Protein AF-X1CBR8-F1 (afdb_monomer_lite)

Foldseek 3Di:
DDQWDFADEPNDTQDIDGPVGPDPVVNVCSHVVVPPPPPD

Secondary structure (DSSP, 8-state):
--SEEEEEETTEEEEEEEGGG--HHHHHHHHTT-------

Organism: NCBI:txid412755

pLDDT: mean 81.75, std 14.37, range [44.28, 93.0]

Sequence (40 aa):
MSDRIMVMHEGKCTGILDRKDATQEKIMALATGTKNYSGV

Radius of gyration: 10.22 Å; chains: 1; bounding box: 17×32×22 Å

Structure (mmCIF, N/CA/C/O backbone):
data_AF-X1CBR8-F1
#
_entry.id   AF-X1CBR8-F1
#
loop_
_atom_site.group_PDB
_atom_site.id
_atom_site.type_symbol
_atom_site.label_atom_id
_atom_site.label_alt_id
_atom_site.label_comp_id
_atom_site.label_asym_id
_atom_site.label_entity_id
_atom_site.label_seq_id
_atom_site.pdbx_PDB_ins_code
_atom_site.Cartn_x
_atom_site.Cartn_y
_atom_site.Cartn_z
_atom_site.occupancy
_atom_site.B_iso_or_equiv
_atom_site.auth_seq_id
_atom_site.auth_comp_id
_atom_site.auth_asym_id
_atom_site.auth_atom_id
_atom_site.pdbx_PDB_model_num
ATOM 1 N N . MET A 1 1 ? -1.864 -17.737 -5.544 1.00 59.62 1 MET A N 1
ATOM 2 C CA . MET A 1 1 ? -1.146 -16.662 -6.262 1.00 59.62 1 MET A CA 1
ATOM 3 C C . MET A 1 1 ? -1.880 -15.379 -5.942 1.00 59.62 1 MET A C 1
ATOM 5 O O . MET A 1 1 ? -3.081 -15.358 -6.141 1.00 59.62 1 MET A O 1
ATOM 9 N N . SER A 1 2 ? -1.209 -14.393 -5.346 1.00 57.00 2 SER A N 1
ATOM 10 C CA . SER A 1 2 ? -1.832 -13.106 -5.016 1.00 57.00 2 SER A CA 1
ATOM 11 C C . SER A 1 2 ? -1.490 -12.109 -6.111 1.00 57.00 2 SER A C 1
ATOM 13 O O . SER A 1 2 ? -0.310 -11.823 -6.323 1.00 57.00 2 SER A O 1
ATOM 15 N N . ASP A 1 3 ? -2.507 -11.609 -6.804 1.00 80.06 3 ASP A N 1
ATOM 16 C CA . ASP A 1 3 ? -2.351 -10.612 -7.868 1.00 80.06 3 ASP A CA 1
ATOM 17 C C . ASP A 1 3 ? -2.011 -9.228 -7.296 1.00 80.06 3 ASP A C 1
ATOM 19 O O . ASP A 1 3 ? -1.277 -8.454 -7.909 1.00 80.06 3 ASP A O 1
ATOM 23 N N . ARG A 1 4 ? -2.485 -8.952 -6.073 1.00 87.19 4 ARG A N 1
ATOM 24 C CA . ARG A 1 4 ? -2.360 -7.667 -5.380 1.00 87.19 4 ARG A CA 1
ATOM 25 C C . ARG A 1 4 ? -1.993 -7.842 -3.909 1.00 87.19 4 ARG A C 1
ATOM 27 O O . ARG A 1 4 ? -2.474 -8.754 -3.239 1.00 87.19 4 ARG A O 1
ATOM 34 N N . ILE A 1 5 ? -1.151 -6.945 -3.415 1.00 90.81 5 ILE A N 1
ATOM 35 C CA . ILE A 1 5 ? -0.644 -6.875 -2.045 1.00 90.81 5 ILE A CA 1
ATOM 36 C C . ILE A 1 5 ? -1.153 -5.569 -1.437 1.00 90.81 5 ILE A C 1
ATOM 38 O O . ILE A 1 5 ? -0.776 -4.486 -1.877 1.00 90.81 5 ILE A O 1
ATOM 42 N N . MET A 1 6 ? -2.025 -5.667 -0.436 1.00 90.56 6 MET A N 1
ATOM 43 C CA . MET A 1 6 ? -2.515 -4.515 0.322 1.00 90.56 6 MET A CA 1
ATOM 44 C C . MET A 1 6 ? -1.553 -4.200 1.470 1.00 90.56 6 MET A C 1
ATOM 46 O O . MET A 1 6 ? -1.164 -5.102 2.210 1.00 90.56 6 MET A O 1
ATOM 50 N N . VAL A 1 7 ? -1.209 -2.926 1.640 1.00 90.75 7 VAL A N 1
ATOM 51 C CA . VAL A 1 7 ? -0.435 -2.425 2.779 1.00 90.75 7 VAL A CA 1
ATOM 52 C C . VAL A 1 7 ? -1.368 -1.643 3.700 1.00 90.75 7 VAL A C 1
ATOM 54 O O . VAL A 1 7 ? -2.181 -0.834 3.245 1.00 90.75 7 VAL A O 1
ATOM 57 N N . MET A 1 8 ? -1.270 -1.916 5.001 1.00 90.38 8 MET A N 1
ATOM 58 C CA . MET A 1 8 ? -2.037 -1.232 6.039 1.00 90.38 8 MET A CA 1
ATOM 59 C C . MET A 1 8 ? -1.104 -0.528 7.020 1.00 90.38 8 MET A C 1
ATOM 61 O O . MET A 1 8 ? -0.059 -1.065 7.383 1.00 90.38 8 MET A O 1
ATOM 65 N N . HIS A 1 9 ? -1.522 0.645 7.485 1.00 87.06 9 HIS A N 1
ATOM 66 C CA . HIS A 1 9 ? -0.877 1.402 8.554 1.00 87.06 9 HIS A CA 1
ATOM 67 C C . HIS A 1 9 ? -1.970 1.988 9.452 1.00 87.06 9 HIS A C 1
ATOM 69 O O . HIS A 1 9 ? -2.931 2.569 8.947 1.00 87.06 9 HIS A O 1
ATOM 75 N N . GLU A 1 10 ? -1.860 1.788 10.767 1.00 88.88 10 GLU A N 1
ATOM 76 C CA . GLU A 1 10 ? -2.818 2.308 11.763 1.00 88.88 10 GLU A CA 1
ATOM 77 C C . GLU A 1 10 ? -4.292 1.968 11.465 1.00 88.88 10 GLU A C 1
ATOM 79 O O . GLU A 1 10 ? -5.194 2.797 11.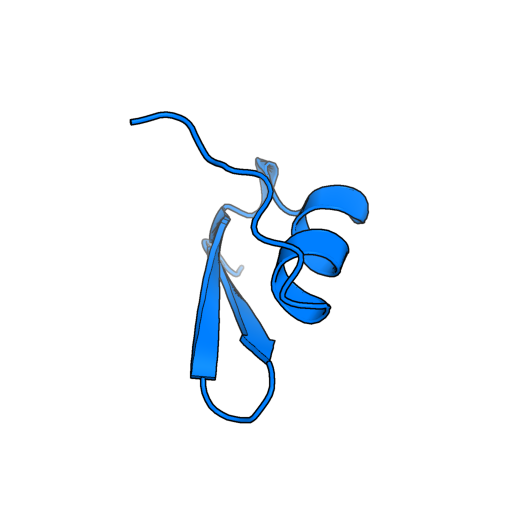578 1.00 88.88 10 GLU A O 1
ATOM 84 N N . GLY A 1 11 ? -4.556 0.736 11.022 1.00 90.31 11 GLY A N 1
ATOM 85 C CA . GLY A 1 11 ? -5.914 0.287 10.695 1.00 90.31 11 GLY A CA 1
ATOM 86 C C . GLY A 1 11 ? -6.497 0.888 9.410 1.00 90.31 11 GLY A C 1
ATOM 87 O O . GLY A 1 11 ? -7.647 0.607 9.078 1.00 90.31 11 GLY A O 1
ATOM 88 N N . LYS A 1 12 ? -5.720 1.673 8.654 1.00 87.56 12 LYS A N 1
ATOM 89 C CA . LYS A 1 12 ? -6.110 2.223 7.351 1.00 87.56 12 LYS A CA 1
ATOM 90 C C . LYS A 1 12 ? -5.357 1.518 6.229 1.00 87.56 12 LYS A C 1
ATOM 92 O O . LYS A 1 12 ? -4.181 1.188 6.363 1.00 87.56 12 LYS A O 1
ATOM 97 N N . CYS A 1 13 ? -6.034 1.313 5.102 1.00 90.38 13 CYS A N 1
ATOM 98 C CA . CYS A 1 13 ? -5.378 0.891 3.869 1.00 90.38 13 CYS A CA 1
ATOM 99 C C . CYS A 1 13 ? -4.554 2.064 3.330 1.00 90.38 13 CYS A C 1
ATOM 101 O O . CYS A 1 13 ? -5.111 3.115 3.007 1.00 90.38 13 CYS A O 1
ATOM 103 N N . THR A 1 14 ? -3.235 1.899 3.266 1.00 90.06 14 THR A N 1
ATOM 104 C CA . THR A 1 14 ? -2.328 2.934 2.756 1.00 90.06 14 THR A CA 1
ATOM 105 C C . THR A 1 14 ? -2.036 2.773 1.276 1.00 90.06 14 THR A C 1
ATOM 107 O O . THR A 1 14 ? -1.739 3.765 0.610 1.00 90.06 14 THR A O 1
ATOM 110 N N . GLY A 1 15 ? -2.181 1.563 0.734 1.00 90.56 1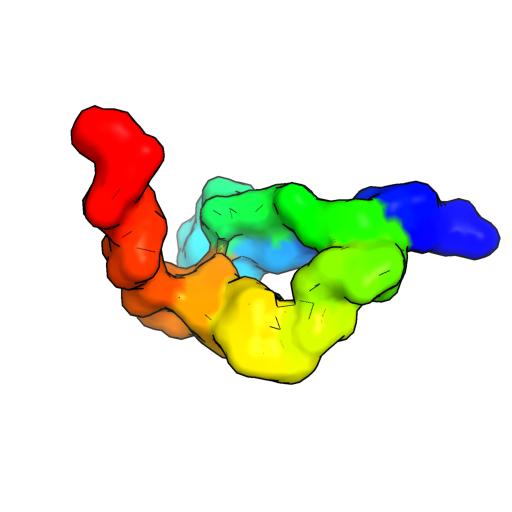5 GLY A N 1
ATOM 111 C CA . GLY A 1 15 ? -2.077 1.323 -0.698 1.00 90.56 15 GLY A CA 1
ATOM 112 C C . GLY A 1 15 ? -2.211 -0.145 -1.077 1.00 90.56 15 GLY A C 1
ATOM 113 O O . GLY A 1 15 ? -2.187 -1.039 -0.232 1.00 90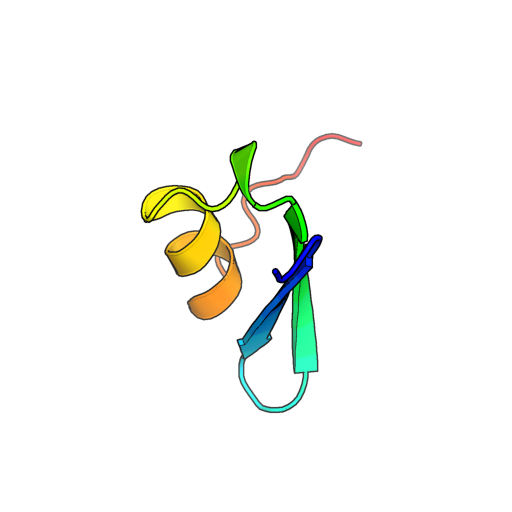.56 15 GLY A O 1
ATOM 114 N N . ILE A 1 16 ? -2.349 -0.383 -2.378 1.00 93.00 16 ILE A N 1
ATOM 115 C CA . ILE A 1 16 ? -2.381 -1.716 -2.973 1.00 93.00 16 ILE A CA 1
ATOM 116 C C . ILE A 1 16 ? -1.331 -1.741 -4.082 1.00 93.00 16 ILE A C 1
ATOM 118 O O . ILE A 1 16 ? -1.341 -0.881 -4.959 1.00 93.00 16 ILE A O 1
ATOM 122 N N . LEU A 1 17 ? -0.425 -2.712 -4.026 1.00 91.00 17 LEU A N 1
ATOM 123 C CA . LEU A 1 17 ? 0.635 -2.927 -5.004 1.00 91.00 17 LE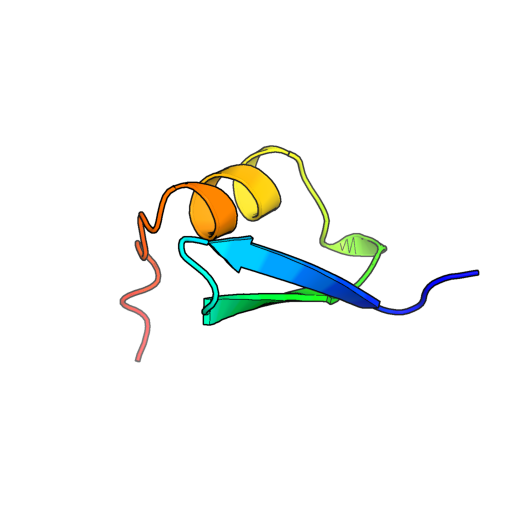U A CA 1
ATOM 124 C C . LEU A 1 17 ? 0.345 -4.194 -5.802 1.00 91.00 17 LEU A C 1
ATOM 126 O O . LEU A 1 17 ? -0.042 -5.212 -5.231 1.00 91.00 17 LEU A O 1
ATOM 130 N N . ASP A 1 18 ? 0.579 -4.169 -7.109 1.00 91.94 18 ASP A N 1
ATOM 131 C CA . ASP A 1 18 ? 0.672 -5.414 -7.867 1.00 91.94 18 ASP A CA 1
ATOM 132 C C . ASP A 1 18 ? 1.934 -6.177 -7.444 1.00 91.94 18 ASP A C 1
ATOM 134 O O . ASP A 1 18 ? 2.941 -5.583 -7.049 1.00 91.94 18 ASP A O 1
ATOM 138 N N . ARG A 1 19 ? 1.921 -7.507 -7.577 1.00 87.19 19 ARG A N 1
ATOM 139 C CA . ARG A 1 19 ? 3.069 -8.359 -7.209 1.00 87.19 19 ARG A CA 1
ATOM 140 C C . ARG A 1 19 ? 4.397 -7.898 -7.830 1.00 87.19 19 ARG A C 1
ATOM 142 O O . ARG A 1 19 ? 5.430 -7.964 -7.174 1.00 87.19 19 ARG A O 1
ATOM 149 N N . LYS A 1 20 ? 4.365 -7.442 -9.084 1.00 90.50 20 LYS A N 1
ATOM 150 C CA . LYS A 1 20 ? 5.538 -6.946 -9.827 1.00 90.50 20 LYS A CA 1
ATOM 151 C C . LYS A 1 20 ? 6.116 -5.645 -9.253 1.00 90.50 20 LYS A C 1
ATOM 153 O O . LYS A 1 20 ? 7.290 -5.361 -9.444 1.00 90.50 20 LYS A O 1
ATOM 158 N N . ASP A 1 21 ? 5.288 -4.877 -8.553 1.00 88.06 21 ASP A N 1
ATOM 159 C CA . ASP A 1 21 ? 5.607 -3.558 -8.016 1.00 88.06 21 ASP A CA 1
ATOM 160 C C . ASP A 1 21 ? 5.844 -3.581 -6.502 1.00 88.06 21 ASP A C 1
ATOM 162 O O . ASP A 1 21 ? 6.175 -2.554 -5.919 1.00 88.06 21 ASP A O 1
ATOM 166 N N . ALA A 1 22 ? 5.702 -4.736 -5.853 1.00 90.12 22 ALA A N 1
ATOM 167 C CA . ALA A 1 22 ? 5.866 -4.908 -4.415 1.00 90.12 22 ALA A CA 1
ATOM 168 C C . ALA A 1 22 ? 7.344 -4.973 -3.993 1.00 90.12 22 ALA A C 1
ATOM 170 O O . ALA A 1 22 ? 7.809 -5.963 -3.427 1.00 90.12 22 ALA A O 1
ATOM 171 N N . THR A 1 23 ? 8.098 -3.912 -4.284 1.00 92.06 23 THR A N 1
ATOM 172 C CA . THR A 1 23 ? 9.476 -3.753 -3.808 1.00 92.06 23 THR A CA 1
ATOM 173 C C . THR A 1 23 ? 9.493 -3.345 -2.337 1.00 92.06 23 THR A C 1
ATOM 175 O O . THR A 1 23 ? 8.550 -2.726 -1.838 1.00 92.06 23 THR A O 1
ATOM 178 N N . GLN A 1 24 ? 10.587 -3.654 -1.636 1.00 90.62 24 GLN A N 1
ATOM 179 C CA . GLN A 1 24 ? 10.754 -3.303 -0.223 1.00 90.62 24 GLN A CA 1
ATOM 180 C C . GLN A 1 24 ? 10.553 -1.801 0.026 1.00 90.62 24 GLN A C 1
ATOM 182 O O . GLN A 1 24 ? 9.849 -1.422 0.952 1.00 90.62 24 GLN A O 1
ATOM 187 N N . GLU A 1 25 ? 11.109 -0.944 -0.827 1.00 91.62 25 GLU A N 1
ATOM 188 C CA . GLU A 1 25 ? 10.990 0.516 -0.721 1.00 91.62 25 GLU A CA 1
ATOM 189 C C . GLU A 1 25 ? 9.536 0.986 -0.837 1.00 91.62 25 GLU A C 1
ATOM 191 O O . GLU A 1 25 ? 9.074 1.780 -0.018 1.00 91.62 25 GLU A O 1
ATOM 196 N N . LYS A 1 26 ? 8.789 0.453 -1.815 1.00 89.19 26 LYS A N 1
ATOM 197 C CA . LYS A 1 26 ? 7.372 0.782 -2.016 1.00 89.19 26 LYS A CA 1
ATOM 198 C C . LYS A 1 26 ? 6.515 0.284 -0.852 1.00 89.19 26 LYS A C 1
ATOM 200 O O . LYS A 1 26 ? 5.631 1.007 -0.401 1.00 89.19 26 LYS A O 1
ATOM 205 N N . ILE A 1 27 ? 6.795 -0.912 -0.331 1.00 90.94 27 ILE A N 1
ATOM 206 C CA . ILE A 1 27 ? 6.099 -1.454 0.845 1.00 90.94 27 ILE A CA 1
ATOM 207 C C . ILE A 1 27 ? 6.380 -0.590 2.077 1.00 90.94 27 ILE A C 1
ATOM 209 O O . ILE A 1 27 ? 5.439 -0.198 2.764 1.00 90.94 27 ILE A O 1
ATOM 213 N N . MET A 1 28 ? 7.645 -0.252 2.335 1.00 90.56 28 MET A N 1
ATOM 214 C CA . MET A 1 28 ? 8.032 0.561 3.489 1.00 90.56 28 MET A CA 1
ATOM 215 C C . MET A 1 28 ? 7.427 1.961 3.419 1.00 90.56 28 MET A C 1
ATOM 217 O O . MET A 1 28 ? 6.847 2.399 4.404 1.00 90.56 28 MET A O 1
ATOM 221 N N . ALA A 1 29 ? 7.454 2.620 2.257 1.00 89.12 29 ALA A N 1
ATOM 222 C CA . ALA A 1 29 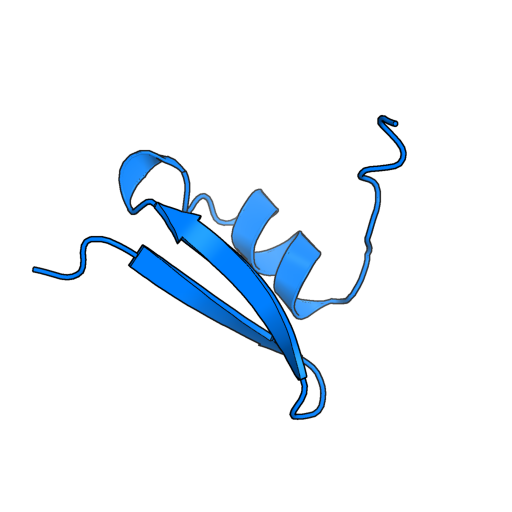? 6.830 3.933 2.078 1.00 89.12 29 ALA A CA 1
ATOM 223 C C . ALA A 1 29 ? 5.324 3.928 2.410 1.00 89.12 29 ALA A C 1
ATOM 225 O O . ALA A 1 29 ? 4.819 4.858 3.043 1.00 89.12 29 ALA A O 1
ATOM 226 N N . LEU A 1 30 ? 4.604 2.869 2.018 1.00 90.50 30 LEU A N 1
ATOM 227 C CA . LEU A 1 30 ? 3.189 2.692 2.356 1.00 90.50 30 LEU A CA 1
ATOM 228 C C . LEU A 1 30 ? 2.980 2.325 3.834 1.00 90.50 30 LEU A C 1
ATOM 230 O O . LEU A 1 30 ? 1.989 2.740 4.432 1.00 90.50 30 LEU A O 1
ATOM 234 N N . ALA A 1 31 ? 3.892 1.558 4.429 1.00 89.19 31 ALA A N 1
ATOM 235 C CA . ALA A 1 31 ? 3.800 1.093 5.810 1.00 89.19 31 ALA A CA 1
ATOM 236 C C . ALA A 1 31 ? 4.213 2.150 6.847 1.00 89.19 31 ALA A C 1
ATOM 238 O O . ALA A 1 31 ? 3.819 2.025 8.003 1.00 89.19 31 ALA A O 1
ATOM 239 N N . THR A 1 32 ? 4.984 3.174 6.466 1.00 88.00 32 THR A N 1
ATOM 240 C CA . THR A 1 32 ? 5.412 4.276 7.350 1.00 88.00 32 THR A CA 1
ATOM 241 C C . THR A 1 32 ? 4.591 5.552 7.171 1.00 88.00 32 THR A C 1
ATOM 243 O O . THR A 1 32 ? 4.856 6.548 7.840 1.00 88.00 32 THR A O 1
ATOM 246 N N . GLY A 1 33 ? 3.632 5.569 6.237 1.00 75.31 33 GLY A N 1
ATOM 247 C CA . GLY A 1 33 ? 2.833 6.762 5.943 1.00 75.31 33 GLY A CA 1
ATOM 248 C C . GLY A 1 33 ? 3.626 7.897 5.283 1.00 75.31 33 GLY A C 1
ATOM 249 O O . GLY A 1 33 ? 3.116 9.012 5.162 1.00 75.31 33 GLY A O 1
ATOM 250 N N . THR A 1 34 ? 4.855 7.637 4.822 1.00 67.88 34 THR A N 1
ATOM 251 C CA . THR A 1 34 ? 5.702 8.610 4.119 1.00 67.88 34 THR A CA 1
ATOM 252 C C . THR A 1 34 ? 5.197 8.767 2.686 1.00 67.88 34 THR A C 1
ATOM 254 O O . THR A 1 34 ? 5.758 8.238 1.726 1.00 67.88 34 THR A O 1
ATOM 257 N N . LYS A 1 3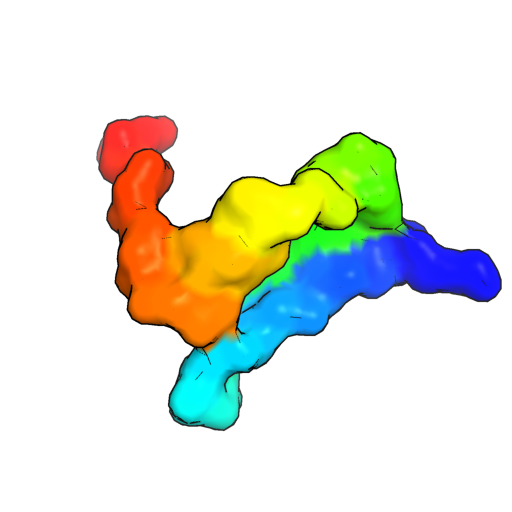5 ? 4.067 9.456 2.535 1.00 60.81 35 LYS A N 1
ATOM 258 C CA . LYS A 1 35 ? 3.381 9.658 1.258 1.00 60.81 35 LYS A CA 1
ATOM 259 C C . LYS A 1 35 ? 4.113 10.709 0.408 1.00 60.81 35 LYS A C 1
ATOM 261 O O . LYS A 1 35 ? 3.578 11.775 0.138 1.00 60.81 35 LYS A O 1
ATOM 266 N N . ASN A 1 36 ? 5.318 10.396 -0.067 1.00 55.59 36 ASN A N 1
ATOM 267 C CA . ASN A 1 36 ? 6.046 11.206 -1.056 1.00 55.59 36 ASN A CA 1
ATOM 268 C C . ASN A 1 36 ? 5.627 10.870 -2.499 1.00 55.59 36 ASN A C 1
ATOM 270 O O . ASN A 1 36 ? 6.461 10.723 -3.384 1.00 55.59 36 ASN A O 1
ATOM 274 N N . TYR A 1 37 ? 4.319 10.776 -2.746 1.00 54.25 37 TYR A N 1
ATOM 275 C CA . TYR A 1 37 ? 3.754 10.790 -4.097 1.00 54.25 37 TYR A CA 1
ATOM 276 C C . TYR A 1 37 ? 2.829 12.003 -4.227 1.00 54.25 37 TYR A C 1
ATOM 278 O O . TYR A 1 37 ? 1.620 11.887 -4.406 1.00 54.25 37 TYR A O 1
ATOM 286 N N . SER A 1 38 ? 3.435 13.185 -4.076 1.00 49.59 38 SER A N 1
ATOM 287 C CA . SER A 1 38 ? 2.944 14.442 -4.642 1.00 49.59 38 SER A CA 1
ATOM 288 C C . SER A 1 38 ? 3.258 14.399 -6.133 1.00 49.59 38 SER A C 1
ATOM 290 O O . SER A 1 38 ? 4.354 14.757 -6.561 1.00 49.59 38 SER A O 1
ATOM 292 N N . GLY A 1 39 ? 2.319 13.874 -6.904 1.00 57.31 39 GLY A N 1
ATOM 293 C CA . GLY A 1 39 ? 2.426 13.739 -8.349 1.00 57.31 39 GLY A CA 1
ATOM 294 C C . GLY A 1 39 ? 1.055 13.730 -9.008 1.00 57.31 39 GLY A C 1
ATOM 295 O O . GLY A 1 39 ? 0.835 12.912 -9.894 1.00 57.31 39 GLY A O 1
ATOM 296 N N . VAL A 1 40 ? 0.151 14.586 -8.520 1.00 44.28 40 VAL A N 1
ATOM 297 C CA . VAL A 1 40 ? -0.958 15.211 -9.260 1.00 44.28 40 VAL A CA 1
ATOM 298 C C . VAL A 1 40 ? -1.156 16.621 -8.725 1.00 44.28 40 VAL A C 1
ATOM 300 O O . VAL A 1 40 ? -1.091 16.775 -7.483 1.00 44.28 40 VAL A O 1
#